Protein AF-A0A0C2FTE4-F1 (afdb_monomer_lite)

Sequence (119 aa):
MVEVQDREIYVKPDGRQPTEIEKTIGKLIAENLVENGATLQLGIGTIPDTTLAAMRNHKDLGIHSEAVGDGVLDLIDKGVITGLKKSVMPGKIATSYAYGTKRFHEFINDNPMFRKSMQ

Foldseek 3Di:
DDDDPPDDDDADPDDDADDPVLLVLLLCCQVPPDAALEEDEDEDDSNVLSVLVNNQVHAAYEYAYQEDEDSCPVCVVSRRYQQQSPPPPRRAHEYQYYHHHPVRVVCPVVDPNYDHPDD

InterPro domains:
  IPR037171 NagB/RpiA transferase-like [SSF100950] (17-113)
  IPR046433 Acetyl-CoA hydrolase/transferase [PTHR21432] (1-115)

pLDDT: mean 94.51, std 7.7, range [43.09, 98.88]

Organism: NCBI:txid51022

Radius of gyration: 14.99 Å; chains: 1; bounding box: 33×21×50 Å

Secondary structure (DSSP, 8-state):
-----SPPPP-PPPPPPPPHHHHHHHHHHHHHH--TTPEE---SSHHHHHHHHHTTT--SBEEEEEEE-GGGHHHHHTTSB--TT-SSSTT-EEEEEE---HHHHHHHTT-TTEEE---

Structure (mmCIF, N/CA/C/O backbone):
data_AF-A0A0C2FTE4-F1
#
_entry.id   AF-A0A0C2FTE4-F1
#
loop_
_atom_site.group_PDB
_atom_site.id
_atom_site.type_symbol
_atom_site.label_atom_id
_atom_site.label_alt_id
_atom_site.label_comp_id
_atom_site.label_asym_id
_atom_site.label_entity_id
_atom_site.label_seq_id
_atom_site.pdbx_PDB_ins_code
_atom_site.Cartn_x
_atom_site.Cartn_y
_atom_site.Cartn_z
_atom_site.occupancy
_atom_site.B_iso_or_equiv
_atom_site.auth_seq_id
_atom_site.auth_comp_id
_atom_site.auth_asym_id
_atom_site.auth_atom_id
_atom_site.pdbx_PDB_model_num
ATOM 1 N N . MET A 1 1 ? 11.357 3.869 -34.176 1.00 77.38 1 MET A N 1
ATOM 2 C CA . MET A 1 1 ? 10.872 2.994 -33.090 1.00 77.38 1 MET A CA 1
ATOM 3 C C . MET A 1 1 ? 12.003 2.041 -32.770 1.00 77.38 1 MET A C 1
ATOM 5 O O . MET A 1 1 ? 12.523 1.449 -33.704 1.00 77.38 1 MET A O 1
ATOM 9 N N . VAL A 1 2 ? 12.457 1.991 -31.521 1.00 90.00 2 VAL A N 1
ATOM 10 C CA . VAL A 1 2 ? 13.489 1.038 -31.091 1.00 90.00 2 VAL A CA 1
ATOM 11 C C . VAL A 1 2 ? 12.785 0.002 -30.237 1.00 90.00 2 VAL A C 1
ATOM 13 O O . VAL A 1 2 ? 12.090 0.371 -29.293 1.00 90.00 2 VAL A O 1
ATOM 16 N N . GLU A 1 3 ? 12.942 -1.265 -30.592 1.00 92.69 3 GLU A N 1
ATOM 17 C CA . GLU A 1 3 ? 12.446 -2.384 -29.806 1.00 92.69 3 GLU A CA 1
ATOM 18 C C . GLU A 1 3 ? 13.628 -3.010 -29.063 1.00 92.69 3 GLU A C 1
ATOM 20 O O . GLU A 1 3 ? 14.660 -3.306 -29.663 1.00 92.69 3 GLU A O 1
ATOM 25 N N . VAL A 1 4 ? 13.495 -3.151 -27.746 1.00 91.25 4 VAL A N 1
ATOM 26 C CA . VAL A 1 4 ? 14.466 -3.841 -26.894 1.00 91.25 4 VAL A CA 1
ATOM 27 C C . VAL A 1 4 ? 13.705 -4.942 -26.178 1.00 91.25 4 VAL A C 1
ATOM 29 O O . VAL A 1 4 ? 12.848 -4.655 -25.344 1.00 91.25 4 VAL A O 1
ATOM 32 N N . GLN A 1 5 ? 14.006 -6.184 -26.537 1.00 88.69 5 GLN A N 1
ATOM 33 C CA . GLN A 1 5 ? 13.418 -7.382 -25.944 1.00 88.69 5 GLN A CA 1
ATOM 34 C C . GLN A 1 5 ? 14.328 -7.909 -24.826 1.00 88.69 5 GLN A C 1
ATOM 36 O O . GLN A 1 5 ? 15.521 -7.603 -24.796 1.00 88.69 5 GLN A O 1
ATOM 41 N N . ASP A 1 6 ? 13.748 -8.652 -23.882 1.00 87.19 6 ASP A N 1
ATOM 42 C CA . ASP A 1 6 ? 14.451 -9.409 -22.831 1.00 87.19 6 ASP A CA 1
ATOM 43 C C . ASP A 1 6 ? 15.366 -8.604 -21.891 1.00 87.19 6 ASP A C 1
ATOM 45 O O . ASP A 1 6 ? 16.164 -9.165 -21.137 1.00 87.19 6 ASP A O 1
ATOM 49 N N . ARG A 1 7 ? 15.242 -7.273 -21.875 1.00 89.81 7 ARG A N 1
ATOM 50 C CA . ARG A 1 7 ? 15.911 -6.450 -20.868 1.00 89.81 7 ARG A CA 1
ATOM 51 C C . ARG A 1 7 ? 15.155 -6.562 -19.553 1.00 89.81 7 ARG A C 1
ATOM 53 O O . ARG A 1 7 ? 14.018 -6.105 -19.450 1.00 89.81 7 ARG A O 1
ATOM 60 N N . GLU A 1 8 ? 15.817 -7.110 -18.539 1.00 89.94 8 GLU A N 1
ATOM 61 C CA . GLU A 1 8 ? 15.237 -7.195 -17.203 1.00 89.94 8 GLU A CA 1
ATOM 62 C C . GLU A 1 8 ? 14.852 -5.809 -16.672 1.00 89.94 8 GLU A C 1
ATOM 64 O O . GLU A 1 8 ? 15.610 -4.834 -16.763 1.00 89.94 8 GLU A O 1
ATOM 69 N N . ILE A 1 9 ? 13.648 -5.736 -16.104 1.00 90.62 9 ILE A N 1
ATOM 70 C CA . ILE A 1 9 ? 13.191 -4.561 -15.368 1.00 90.62 9 ILE A CA 1
ATOM 71 C C . ILE A 1 9 ? 14.036 -4.458 -14.101 1.00 90.62 9 ILE A C 1
ATOM 73 O O . ILE A 1 9 ? 14.232 -5.443 -13.391 1.00 90.62 9 ILE A O 1
ATOM 77 N N . TYR A 1 10 ? 14.521 -3.256 -13.801 1.00 93.44 10 TYR A N 1
ATOM 78 C CA . TYR A 1 10 ? 15.191 -3.008 -12.533 1.00 93.44 10 TYR A CA 1
ATOM 79 C C . TYR A 1 10 ? 14.185 -3.132 -11.385 1.00 93.44 10 TYR A C 1
ATOM 81 O O . TYR A 1 10 ? 13.217 -2.372 -11.320 1.00 93.44 10 TYR A O 1
ATOM 89 N N . VAL A 1 11 ? 14.424 -4.088 -10.490 1.00 94.75 11 VAL A N 1
ATOM 90 C CA . VAL A 1 11 ? 13.551 -4.387 -9.350 1.00 94.75 11 VAL A CA 1
ATOM 91 C C . VAL A 1 11 ? 14.146 -3.876 -8.043 1.00 94.75 11 VAL A C 1
ATOM 93 O O . VAL A 1 11 ? 15.364 -3.745 -7.900 1.00 94.75 11 VAL A O 1
ATOM 96 N N . LYS A 1 12 ? 13.278 -3.627 -7.060 1.00 91.06 12 LYS A N 1
ATOM 97 C CA . LYS A 1 12 ? 13.681 -3.307 -5.688 1.00 91.06 12 LYS A CA 1
ATOM 98 C C . LYS A 1 12 ? 14.515 -4.475 -5.130 1.00 91.06 12 LYS A C 1
ATOM 100 O O . LYS A 1 12 ? 13.994 -5.591 -5.083 1.00 91.06 12 LYS A O 1
ATOM 105 N N . PRO A 1 13 ? 15.776 -4.245 -4.712 1.00 87.12 13 PRO A N 1
ATOM 106 C CA . PRO A 1 13 ? 16.567 -5.267 -4.036 1.00 87.12 13 PRO A CA 1
ATOM 107 C C . PRO A 1 13 ? 15.972 -5.571 -2.658 1.00 87.12 13 PRO A C 1
ATOM 109 O O . PRO A 1 13 ? 15.174 -4.786 -2.133 1.00 87.12 13 PRO A O 1
ATOM 112 N N . ASP A 1 14 ? 16.389 -6.684 -2.055 1.00 80.69 14 ASP A N 1
ATOM 113 C CA . ASP A 1 14 ? 15.951 -7.045 -0.709 1.00 80.69 14 ASP A CA 1
ATOM 114 C C . ASP A 1 14 ? 16.189 -5.886 0.268 1.00 80.69 14 ASP A C 1
ATOM 116 O O . ASP A 1 14 ? 17.285 -5.332 0.391 1.00 80.69 14 ASP A O 1
ATOM 120 N N . GLY A 1 15 ? 15.107 -5.474 0.926 1.00 76.12 15 GLY A N 1
ATOM 121 C CA . GLY A 1 15 ? 15.125 -4.358 1.857 1.00 76.12 15 GLY A CA 1
ATOM 122 C C . GLY A 1 15 ? 15.773 -4.739 3.184 1.00 76.12 15 GLY A C 1
ATOM 123 O O . GLY A 1 15 ? 15.742 -5.892 3.613 1.00 76.12 15 GLY A O 1
ATOM 124 N N . ARG A 1 16 ? 16.309 -3.741 3.893 1.00 88.25 16 ARG A N 1
ATOM 125 C CA . ARG A 1 16 ? 16.710 -3.934 5.291 1.00 88.25 16 ARG A CA 1
ATOM 126 C C . ARG A 1 16 ? 15.494 -4.242 6.163 1.00 88.25 16 ARG A C 1
ATOM 128 O O . ARG A 1 16 ? 14.383 -3.789 5.885 1.00 88.25 16 ARG A O 1
ATOM 135 N N . GLN A 1 17 ? 15.729 -4.920 7.280 1.00 92.62 17 GLN A N 1
ATOM 136 C CA . GLN A 1 17 ? 14.677 -5.131 8.266 1.00 92.62 17 GLN A CA 1
ATOM 137 C C . GLN A 1 17 ? 14.228 -3.801 8.908 1.00 92.62 17 GLN A C 1
ATOM 139 O O . GLN A 1 17 ? 15.053 -2.896 9.114 1.00 92.62 17 GLN A O 1
ATOM 144 N N . PRO A 1 18 ? 12.927 -3.664 9.224 1.00 95.56 18 PRO A N 1
ATOM 145 C CA . PRO A 1 18 ? 12.410 -2.508 9.939 1.00 95.56 18 PRO A CA 1
ATOM 146 C C . PRO A 1 18 ? 12.936 -2.465 11.373 1.00 95.56 18 PRO A C 1
ATOM 148 O O . PRO A 1 18 ? 12.955 -3.478 12.073 1.00 95.56 18 PRO A O 1
ATOM 151 N N . THR A 1 19 ? 13.313 -1.271 11.818 1.00 98.12 19 THR A N 1
ATOM 152 C CA . THR A 1 19 ? 13.651 -1.000 13.220 1.00 98.12 19 THR A CA 1
ATOM 153 C C . THR A 1 19 ? 12.398 -1.024 14.097 1.00 98.12 19 THR A C 1
ATOM 155 O O . THR A 1 19 ? 11.276 -0.864 13.613 1.00 98.12 19 THR A O 1
ATOM 158 N N . GLU A 1 20 ? 12.576 -1.152 15.413 1.00 98.25 20 GLU A N 1
ATOM 159 C CA . GLU A 1 20 ? 11.456 -1.085 16.364 1.00 98.25 20 GLU A CA 1
ATOM 160 C C . GLU A 1 20 ? 10.739 0.273 16.341 1.00 98.25 20 GLU A C 1
ATOM 162 O O . GLU A 1 20 ? 9.520 0.332 16.504 1.00 98.25 20 GLU A O 1
ATOM 167 N N . ILE A 1 21 ? 11.462 1.362 16.056 1.00 98.50 21 ILE A N 1
ATOM 168 C CA . ILE A 1 21 ? 10.876 2.701 15.902 1.00 98.50 21 ILE A CA 1
ATOM 169 C C . ILE A 1 21 ? 9.922 2.721 14.703 1.00 98.50 21 ILE A C 1
ATOM 171 O O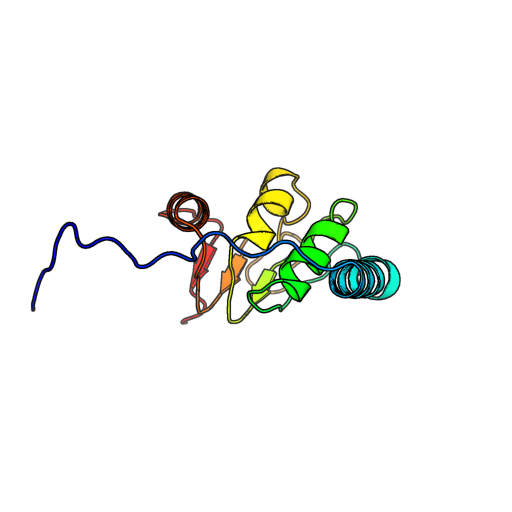 . ILE A 1 21 ? 8.782 3.156 14.828 1.00 98.50 21 ILE A O 1
ATOM 175 N N . GLU A 1 22 ? 10.343 2.196 13.554 1.00 98.38 22 GLU A N 1
ATOM 176 C CA . GLU A 1 22 ? 9.516 2.166 12.339 1.00 98.38 22 GLU A CA 1
ATOM 177 C C . GLU A 1 22 ? 8.302 1.244 12.482 1.00 98.38 22 GLU A C 1
ATOM 179 O O . GLU A 1 22 ? 7.217 1.568 11.993 1.00 98.38 22 GLU A O 1
ATOM 184 N N . LYS A 1 23 ? 8.450 0.116 13.187 1.00 98.56 23 LYS A N 1
ATOM 185 C CA . LYS A 1 23 ? 7.313 -0.746 13.548 1.00 98.56 23 LYS A CA 1
ATOM 186 C C . LYS A 1 23 ? 6.333 -0.015 14.462 1.00 98.56 23 LYS A C 1
ATOM 188 O O . LYS A 1 23 ? 5.127 -0.099 14.247 1.00 98.56 23 LYS A O 1
ATOM 193 N N . THR A 1 24 ? 6.844 0.727 15.444 1.00 98.69 24 THR A N 1
ATOM 194 C CA . THR A 1 24 ? 6.023 1.514 16.374 1.00 98.69 24 THR A CA 1
ATOM 195 C C . THR A 1 24 ? 5.258 2.611 15.639 1.00 98.69 24 THR A C 1
ATOM 197 O O . THR A 1 24 ? 4.052 2.730 15.830 1.00 98.69 24 THR A O 1
ATOM 200 N N . ILE A 1 25 ? 5.916 3.355 14.743 1.00 98.69 25 ILE A N 1
ATOM 201 C CA . ILE A 1 25 ? 5.263 4.358 13.888 1.00 98.69 25 ILE A CA 1
ATOM 202 C C . ILE A 1 25 ? 4.138 3.707 13.075 1.00 98.69 25 ILE A C 1
ATOM 204 O O . ILE A 1 25 ? 3.005 4.185 13.102 1.00 98.69 25 ILE A O 1
ATOM 208 N N . GLY A 1 26 ? 4.429 2.588 12.403 1.00 98.38 26 GLY A N 1
ATOM 209 C CA . GLY A 1 26 ? 3.444 1.885 11.583 1.00 98.38 26 GLY A CA 1
ATOM 210 C C . GLY A 1 26 ? 2.225 1.419 12.377 1.00 98.38 26 GLY A C 1
ATOM 211 O O . GLY A 1 26 ? 1.091 1.645 11.953 1.00 98.38 26 GLY A O 1
ATOM 212 N N . LYS A 1 27 ? 2.458 0.847 13.563 1.00 98.62 27 LYS A N 1
ATOM 213 C CA . LYS A 1 27 ? 1.408 0.402 14.484 1.00 98.62 27 LYS A CA 1
ATOM 214 C C . LYS A 1 27 ? 0.544 1.562 14.972 1.00 98.62 27 LYS A C 1
ATOM 216 O O . LYS A 1 27 ? -0.675 1.467 14.916 1.00 98.62 27 LYS A O 1
ATOM 221 N N . LEU A 1 28 ? 1.162 2.664 15.400 1.00 98.75 28 LEU A N 1
ATOM 222 C CA . LEU A 1 28 ? 0.430 3.833 15.886 1.00 98.75 28 LEU A CA 1
ATOM 223 C C . LEU A 1 28 ? -0.463 4.439 14.800 1.00 98.75 28 LEU A C 1
ATOM 225 O O . LEU A 1 28 ? -1.603 4.787 15.095 1.00 98.75 28 LEU A O 1
ATOM 229 N N . ILE A 1 29 ? 0.025 4.531 13.559 1.00 98.62 29 ILE A N 1
ATOM 230 C CA . ILE A 1 29 ? -0.777 5.015 12.429 1.00 98.62 29 ILE A CA 1
ATOM 231 C C . ILE A 1 29 ? -1.952 4.068 12.169 1.00 98.62 29 ILE A C 1
ATOM 233 O O . ILE A 1 29 ? -3.093 4.518 12.116 1.00 98.62 29 ILE A O 1
ATOM 237 N N . ALA A 1 30 ? -1.681 2.767 12.027 1.00 98.50 30 ALA A N 1
ATOM 238 C CA . ALA A 1 30 ? -2.709 1.786 11.699 1.00 98.50 30 ALA A CA 1
ATOM 239 C C . ALA A 1 30 ? -3.793 1.698 12.783 1.00 98.50 30 ALA A C 1
ATOM 241 O O . ALA A 1 30 ? -4.969 1.738 12.461 1.00 98.50 30 ALA A O 1
ATOM 242 N N . GLU A 1 31 ? -3.417 1.606 14.059 1.00 98.19 31 GLU A N 1
ATOM 243 C CA . GLU A 1 31 ? -4.374 1.350 15.144 1.00 98.19 31 GLU A CA 1
ATOM 244 C C . GLU A 1 31 ? -5.175 2.583 15.569 1.00 98.19 31 GLU A C 1
ATOM 246 O O . GLU A 1 31 ? -6.291 2.429 16.059 1.00 98.19 31 GLU A O 1
ATOM 251 N N . ASN A 1 32 ? -4.622 3.791 15.413 1.00 98.38 32 ASN A N 1
ATOM 252 C CA . ASN A 1 32 ? -5.250 4.999 15.957 1.00 98.38 32 ASN A CA 1
ATOM 253 C C . ASN A 1 32 ? -5.863 5.914 14.896 1.00 98.38 32 ASN A C 1
ATOM 255 O O . ASN A 1 32 ? -6.684 6.755 15.251 1.00 98.38 32 ASN A O 1
ATOM 259 N N . LEU A 1 33 ? -5.443 5.813 13.629 1.00 98.38 33 LEU A N 1
ATOM 260 C CA . LEU A 1 33 ? -5.803 6.796 12.598 1.00 98.38 33 LEU A CA 1
ATOM 261 C C . LEU A 1 33 ? -6.512 6.196 11.383 1.00 98.38 33 LEU A C 1
ATOM 263 O O . LEU A 1 33 ? -7.058 6.952 10.581 1.00 98.38 33 LEU A O 1
ATOM 267 N N . VAL A 1 34 ? -6.483 4.872 11.207 1.00 98.62 34 VAL A N 1
ATOM 268 C CA . VAL A 1 34 ? -7.058 4.224 10.025 1.00 98.62 34 VAL A CA 1
ATOM 269 C C . VAL A 1 34 ? -8.295 3.430 10.402 1.00 98.62 34 VAL A C 1
ATOM 271 O O . VAL A 1 34 ? -8.288 2.585 11.288 1.00 98.62 34 VAL A O 1
ATOM 274 N N . GLU A 1 35 ? -9.381 3.711 9.693 1.00 98.56 35 GLU A N 1
ATOM 275 C CA . GLU A 1 35 ? -10.654 3.023 9.859 1.00 98.56 35 GLU A CA 1
ATOM 276 C C . GLU A 1 35 ? -10.843 1.946 8.783 1.00 98.56 35 GLU A C 1
ATOM 278 O O . GLU A 1 35 ? -10.258 1.988 7.696 1.00 98.56 35 GLU A O 1
ATOM 283 N N . ASN A 1 36 ? -11.719 0.978 9.060 1.00 98.75 36 ASN A N 1
ATOM 284 C CA . ASN A 1 36 ? -12.186 0.048 8.032 1.00 98.75 36 ASN A CA 1
ATOM 285 C C . ASN A 1 36 ? -12.867 0.818 6.891 1.00 98.75 36 ASN A C 1
ATOM 287 O O . ASN A 1 36 ? -13.631 1.748 7.130 1.00 98.75 36 ASN A O 1
ATOM 291 N N . GLY A 1 37 ? -12.622 0.410 5.647 1.00 98.62 37 GLY A N 1
ATOM 292 C CA . GLY A 1 37 ? -13.143 1.105 4.467 1.00 98.62 37 GLY A CA 1
ATOM 293 C C . GLY A 1 37 ? -12.327 2.322 4.017 1.00 98.62 37 GLY A C 1
ATOM 294 O O . GLY A 1 37 ? -12.658 2.910 2.985 1.00 98.62 37 GLY A O 1
ATOM 295 N N . ALA A 1 38 ? -11.266 2.706 4.738 1.00 98.75 38 ALA A N 1
ATOM 296 C CA . ALA A 1 38 ? -10.432 3.843 4.360 1.00 98.75 38 ALA A CA 1
ATOM 297 C C . ALA A 1 38 ? -9.769 3.648 2.984 1.00 98.75 38 ALA A C 1
ATOM 299 O O . ALA A 1 38 ? -9.346 2.549 2.616 1.00 98.75 38 ALA A O 1
ATOM 300 N N . THR A 1 39 ? -9.641 4.741 2.223 1.00 98.69 39 THR A N 1
ATOM 301 C CA . THR A 1 39 ? -8.853 4.775 0.982 1.00 98.69 39 THR A CA 1
ATOM 302 C C . THR A 1 39 ? -7.485 5.369 1.276 1.00 98.69 39 THR A C 1
ATOM 304 O O . THR A 1 39 ? -7.385 6.527 1.671 1.00 98.69 39 THR A O 1
ATOM 307 N N . LEU A 1 40 ? -6.438 4.575 1.085 1.00 98.50 40 LEU A N 1
ATOM 308 C CA . LEU A 1 40 ? -5.086 4.920 1.486 1.00 98.50 40 LEU A CA 1
ATOM 309 C C . LEU A 1 40 ? -4.276 5.524 0.334 1.00 98.50 40 LEU A C 1
ATOM 311 O O . LEU A 1 40 ? -4.312 5.030 -0.799 1.00 98.50 40 LEU A O 1
ATOM 315 N N . GLN A 1 41 ? -3.485 6.534 0.690 1.00 97.69 41 GLN A N 1
ATOM 316 C CA . GLN A 1 41 ? -2.359 7.056 -0.076 1.00 97.69 41 GLN A CA 1
ATOM 317 C C . GLN A 1 41 ? -1.097 6.887 0.777 1.00 97.69 41 GLN A C 1
ATOM 319 O O . GLN A 1 41 ? -1.093 7.219 1.960 1.00 97.69 41 GLN A O 1
ATOM 324 N N . LEU A 1 42 ? -0.049 6.310 0.192 1.00 95.06 42 LEU A N 1
ATOM 325 C CA . LEU A 1 42 ? 1.201 5.976 0.879 1.00 95.06 42 LEU A CA 1
ATOM 326 C C . LEU A 1 42 ? 2.330 5.752 -0.127 1.00 95.06 42 LEU A C 1
ATOM 328 O O . LEU A 1 42 ? 2.086 5.401 -1.278 1.00 95.06 42 LEU A O 1
ATOM 332 N N . GLY A 1 43 ? 3.565 5.991 0.315 1.00 92.19 43 GLY A N 1
ATOM 333 C CA . GLY A 1 43 ? 4.765 5.798 -0.499 1.00 92.19 43 GLY A CA 1
ATOM 334 C C . GLY A 1 43 ? 5.326 4.376 -0.427 1.00 92.19 43 GLY A C 1
ATOM 335 O O . GLY A 1 43 ? 4.718 3.472 0.142 1.00 92.19 43 GLY A O 1
ATOM 336 N N . ILE A 1 44 ? 6.534 4.200 -0.967 1.00 93.00 44 ILE A N 1
ATOM 337 C CA . ILE A 1 44 ? 7.302 2.949 -0.909 1.00 93.00 44 ILE A CA 1
ATOM 338 C C . ILE A 1 44 ? 8.444 3.119 0.096 1.00 93.00 44 ILE A C 1
ATOM 340 O O . ILE A 1 44 ? 9.176 4.106 0.041 1.00 93.00 44 ILE A O 1
ATOM 344 N N . GLY A 1 45 ? 8.627 2.152 0.996 1.00 92.12 45 GLY A N 1
ATOM 345 C CA . GLY A 1 45 ? 9.712 2.167 1.975 1.00 92.12 45 GLY A CA 1
ATOM 346 C C . GLY A 1 45 ? 9.326 1.527 3.302 1.00 92.12 45 GLY A C 1
ATOM 347 O O . GLY A 1 45 ? 8.201 1.083 3.497 1.00 92.12 45 GLY A O 1
ATOM 348 N N . THR A 1 46 ? 10.263 1.517 4.246 1.00 94.75 46 THR A N 1
ATOM 349 C CA . THR A 1 46 ? 10.109 0.761 5.493 1.00 94.75 46 THR A CA 1
ATOM 350 C C . THR A 1 46 ? 8.916 1.204 6.341 1.00 94.75 46 THR A C 1
ATOM 352 O O . THR A 1 46 ? 8.188 0.349 6.826 1.00 94.75 46 THR A O 1
ATOM 355 N N . ILE A 1 47 ? 8.683 2.512 6.507 1.00 95.88 47 ILE A N 1
ATOM 356 C CA . ILE A 1 47 ? 7.537 3.019 7.283 1.00 95.88 47 ILE A CA 1
ATOM 357 C C . ILE A 1 47 ? 6.188 2.665 6.631 1.00 95.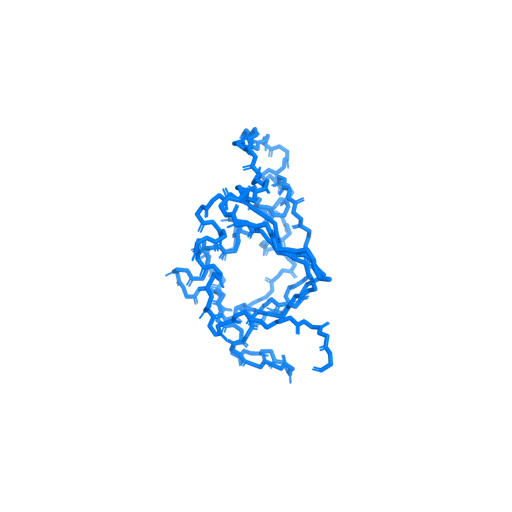88 47 ILE A C 1
ATOM 359 O O . ILE A 1 47 ? 5.359 2.082 7.320 1.00 95.88 47 ILE A O 1
ATOM 363 N N . PRO A 1 48 ? 5.921 2.955 5.340 1.00 96.38 48 PRO A N 1
ATOM 364 C CA . PRO A 1 48 ? 4.648 2.548 4.743 1.00 96.38 48 PRO A CA 1
ATOM 365 C C . PRO A 1 48 ? 4.474 1.021 4.726 1.00 96.38 48 PRO A C 1
ATOM 367 O O . PRO A 1 48 ? 3.370 0.543 4.983 1.00 96.38 48 PRO A O 1
ATOM 370 N N . ASP A 1 49 ? 5.552 0.253 4.527 1.00 95.56 49 ASP A N 1
ATOM 371 C CA . ASP A 1 49 ? 5.513 -1.212 4.595 1.00 95.56 49 ASP A CA 1
ATOM 372 C C . ASP A 1 49 ? 5.146 -1.702 6.018 1.00 95.56 49 ASP A C 1
ATOM 374 O O . ASP A 1 49 ? 4.314 -2.602 6.161 1.00 95.56 49 ASP A O 1
ATOM 378 N N . THR A 1 50 ? 5.686 -1.100 7.092 1.00 97.19 50 THR A N 1
ATOM 379 C CA . THR A 1 50 ? 5.302 -1.453 8.476 1.00 97.19 50 THR A CA 1
ATOM 380 C C . THR A 1 50 ? 3.899 -0.979 8.838 1.00 97.19 50 THR A C 1
ATOM 382 O O . THR A 1 50 ? 3.191 -1.690 9.553 1.00 97.19 50 THR A O 1
ATOM 385 N N . THR A 1 51 ? 3.465 0.175 8.328 1.00 98.25 51 THR A N 1
ATOM 386 C CA . THR A 1 51 ? 2.086 0.658 8.465 1.00 98.25 51 THR A CA 1
ATOM 387 C C . THR A 1 51 ? 1.102 -0.341 7.856 1.00 98.25 51 THR A C 1
ATOM 389 O O . THR A 1 51 ? 0.177 -0.773 8.540 1.00 98.25 51 THR A O 1
ATOM 392 N N . LEU A 1 52 ? 1.329 -0.792 6.617 1.00 98.06 52 LEU A N 1
ATOM 393 C CA . LEU A 1 52 ? 0.496 -1.817 5.979 1.00 98.06 52 LEU A CA 1
ATOM 394 C C . LEU A 1 52 ? 0.570 -3.156 6.728 1.00 98.06 52 LEU A C 1
ATOM 396 O O . LEU A 1 52 ? -0.452 -3.797 6.968 1.00 98.06 52 LEU A O 1
ATOM 400 N N . ALA A 1 53 ? 1.753 -3.572 7.184 1.00 97.44 53 ALA A N 1
ATOM 401 C CA 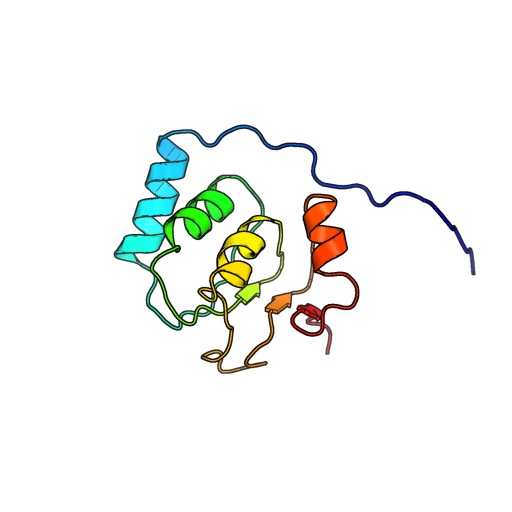. ALA A 1 53 ? 1.894 -4.800 7.965 1.00 97.44 53 ALA A CA 1
ATOM 402 C C . ALA A 1 53 ? 1.081 -4.778 9.276 1.00 97.44 53 ALA A C 1
ATOM 404 O O . ALA A 1 53 ? 0.601 -5.829 9.710 1.00 97.44 53 ALA A O 1
ATOM 405 N N . ALA A 1 54 ? 0.893 -3.603 9.884 1.00 98.44 54 ALA A N 1
ATOM 406 C CA . ALA A 1 54 ? 0.049 -3.413 11.063 1.00 98.44 54 ALA A CA 1
ATOM 407 C C . ALA A 1 54 ? -1.459 -3.380 10.739 1.00 98.44 54 ALA A C 1
ATOM 409 O O . ALA A 1 54 ? -2.287 -3.563 11.629 1.00 98.44 54 ALA A O 1
ATOM 410 N N . MET A 1 55 ? -1.848 -3.239 9.467 1.00 98.62 55 MET A N 1
ATOM 411 C CA . MET A 1 55 ? -3.253 -3.173 9.047 1.00 98.62 55 MET A CA 1
ATOM 412 C C . MET A 1 55 ? -3.923 -4.536 8.832 1.00 98.62 55 MET A C 1
ATOM 414 O O . MET A 1 55 ? -5.069 -4.589 8.402 1.00 98.62 55 MET A O 1
ATOM 418 N N . ARG A 1 56 ? -3.274 -5.657 9.174 1.00 97.62 56 ARG A N 1
ATOM 419 C CA . ARG A 1 56 ? -3.769 -7.027 8.895 1.00 97.62 56 ARG A CA 1
ATOM 420 C C . ARG A 1 56 ? -5.167 -7.361 9.440 1.00 97.62 56 ARG A C 1
ATOM 422 O O . ARG A 1 56 ? -5.768 -8.308 8.946 1.00 97.62 56 ARG A O 1
ATOM 429 N N . ASN A 1 57 ? -5.661 -6.620 10.432 1.00 97.38 57 ASN A N 1
ATOM 430 C CA . ASN A 1 57 ? -6.994 -6.808 11.021 1.00 97.38 57 ASN A CA 1
ATOM 431 C C . ASN A 1 57 ? -8.047 -5.807 10.511 1.00 97.38 57 ASN A C 1
ATOM 433 O O . ASN A 1 57 ? -9.207 -5.885 10.919 1.00 97.38 57 ASN A O 1
ATOM 437 N N . HIS A 1 58 ? -7.654 -4.871 9.645 1.00 98.62 58 HIS A N 1
ATOM 438 C CA . HIS A 1 58 ? -8.584 -3.949 9.003 1.00 98.62 58 HIS A CA 1
ATOM 439 C C . HIS A 1 58 ? -9.394 -4.671 7.926 1.00 98.62 58 HIS A C 1
ATOM 441 O O . HIS A 1 58 ? -9.078 -5.790 7.518 1.00 98.62 58 HIS A O 1
ATOM 447 N N . LYS A 1 59 ? -10.460 -4.028 7.463 1.00 98.62 59 LYS A N 1
ATOM 448 C CA . LYS A 1 59 ? -11.396 -4.569 6.481 1.00 98.62 59 LYS A CA 1
ATOM 449 C C . LYS A 1 59 ? -11.707 -3.533 5.418 1.00 98.62 59 LYS A C 1
ATOM 451 O O . LYS A 1 59 ? -11.825 -2.345 5.715 1.00 98.62 59 LYS A O 1
ATOM 456 N N . ASP A 1 60 ? -11.891 -4.018 4.198 1.00 98.62 60 ASP A N 1
ATOM 457 C CA . ASP A 1 60 ? -12.362 -3.248 3.049 1.00 98.62 60 ASP A CA 1
ATOM 458 C C . ASP A 1 60 ? -11.530 -2.006 2.697 1.00 98.62 60 ASP A C 1
ATOM 460 O O . ASP A 1 60 ? -12.050 -1.029 2.155 1.00 98.62 60 ASP A O 1
ATOM 464 N N . LEU A 1 61 ? -10.227 -2.039 2.976 1.00 98.88 61 LEU A N 1
ATOM 465 C CA . LEU A 1 61 ? -9.328 -0.944 2.634 1.00 98.88 61 LEU A CA 1
ATOM 466 C C . LEU A 1 61 ? -9.241 -0.769 1.113 1.00 98.88 61 LEU A C 1
ATOM 468 O O . LEU A 1 61 ? -9.293 -1.731 0.342 1.00 98.88 61 LEU A O 1
ATOM 472 N N . GLY A 1 62 ? -9.087 0.475 0.672 1.00 98.69 62 GLY A N 1
ATOM 473 C CA . GLY A 1 62 ? -8.829 0.835 -0.718 1.00 98.69 62 GLY A CA 1
ATOM 474 C C . GLY A 1 62 ? -7.458 1.468 -0.904 1.00 98.69 62 GLY A C 1
ATOM 475 O O . GLY A 1 62 ? -6.914 2.046 0.026 1.00 98.69 62 GLY A O 1
ATOM 476 N N . ILE A 1 63 ? -6.921 1.409 -2.126 1.00 98.44 63 ILE A N 1
ATOM 477 C CA . ILE A 1 63 ? -5.681 2.104 -2.502 1.00 98.44 63 ILE A CA 1
ATOM 478 C C . ILE A 1 63 ? -5.967 3.099 -3.629 1.00 98.44 63 ILE A C 1
ATOM 480 O O . ILE A 1 63 ? -6.504 2.735 -4.685 1.00 98.44 63 ILE A O 1
ATOM 484 N N . HIS A 1 64 ? -5.602 4.356 -3.400 1.00 98.12 64 HIS A N 1
ATOM 485 C CA . HIS A 1 64 ? -5.495 5.395 -4.419 1.00 98.12 64 HIS A CA 1
ATOM 486 C C . HIS A 1 64 ? -4.233 6.200 -4.110 1.00 98.12 64 HIS A C 1
ATOM 488 O O . HIS A 1 64 ? -4.256 7.092 -3.267 1.00 98.12 64 HIS A O 1
ATOM 494 N N . SER A 1 65 ? -3.125 5.858 -4.764 1.00 96.94 65 SER A N 1
ATOM 495 C CA . SER A 1 65 ? -1.811 6.400 -4.411 1.00 96.94 65 SER A CA 1
ATOM 496 C C . SER A 1 65 ? -0.981 6.741 -5.635 1.00 96.94 65 SER A C 1
ATOM 498 O O . SER A 1 65 ? -1.052 6.044 -6.639 1.00 96.94 65 SER A O 1
ATOM 500 N N . GLU A 1 66 ? -0.144 7.771 -5.539 1.00 96.69 66 GLU A N 1
ATOM 501 C CA . GLU A 1 66 ? 0.837 8.089 -6.582 1.00 96.69 66 GLU A CA 1
ATOM 502 C C . GLU A 1 66 ? 1.746 6.887 -6.868 1.00 96.69 66 GLU A C 1
ATOM 504 O O . GLU A 1 66 ? 1.842 6.486 -8.027 1.00 96.69 66 GLU A O 1
ATOM 509 N N . ALA A 1 67 ? 2.269 6.248 -5.815 1.00 94.88 67 ALA A N 1
ATOM 510 C CA . ALA A 1 67 ? 3.147 5.086 -5.883 1.00 94.88 67 ALA A CA 1
ATOM 511 C C . ALA A 1 67 ? 2.575 3.869 -5.132 1.00 94.88 67 ALA A C 1
ATOM 513 O O . ALA A 1 67 ? 1.978 4.016 -4.062 1.00 94.88 67 ALA A O 1
ATOM 514 N N . VAL A 1 68 ? 2.801 2.663 -5.661 1.00 96.12 68 VAL A N 1
ATOM 515 C CA . VAL A 1 68 ? 2.501 1.381 -4.995 1.00 96.12 68 VAL A CA 1
ATOM 516 C C . VAL A 1 68 ? 3.684 0.415 -5.136 1.00 96.12 68 VAL A C 1
ATOM 518 O O . VAL A 1 68 ? 4.331 0.360 -6.181 1.00 96.12 68 VAL A O 1
ATOM 521 N N . GLY A 1 69 ? 3.952 -0.359 -4.083 1.00 94.88 69 GLY A N 1
ATOM 522 C CA . GLY A 1 69 ? 4.982 -1.402 -4.057 1.00 94.88 69 GLY A CA 1
ATOM 523 C C . GLY A 1 69 ? 4.551 -2.624 -3.245 1.00 94.88 69 GLY A C 1
ATOM 524 O O . GLY A 1 69 ? 3.371 -2.795 -2.949 1.00 94.88 69 GLY A O 1
ATOM 525 N N . ASP A 1 70 ? 5.509 -3.463 -2.857 1.00 95.31 70 ASP A N 1
ATOM 526 C CA . ASP A 1 70 ? 5.282 -4.800 -2.282 1.00 95.31 70 ASP A CA 1
ATOM 527 C C . ASP A 1 70 ? 4.357 -4.849 -1.059 1.00 95.31 70 ASP A C 1
ATOM 529 O O . ASP A 1 70 ? 3.645 -5.838 -0.873 1.00 95.31 70 ASP A O 1
ATOM 533 N N . GLY A 1 71 ? 4.345 -3.801 -0.227 1.00 94.56 71 GLY A N 1
ATOM 534 C CA . GLY A 1 71 ? 3.621 -3.792 1.046 1.00 94.56 71 GLY A CA 1
ATOM 535 C C . GLY A 1 71 ? 2.118 -4.073 0.931 1.00 94.56 71 GLY A C 1
ATOM 536 O O . GLY A 1 71 ? 1.503 -4.509 1.904 1.00 94.56 71 GLY A O 1
ATOM 537 N N . VAL A 1 72 ? 1.511 -3.865 -0.246 1.00 97.31 72 VAL A N 1
ATOM 538 C CA . VAL A 1 72 ? 0.076 -4.125 -0.454 1.00 97.31 72 VAL A CA 1
ATOM 539 C C . VAL A 1 72 ? -0.248 -5.601 -0.683 1.00 97.31 72 VAL A C 1
ATOM 541 O O . VAL A 1 72 ? -1.371 -6.008 -0.394 1.00 97.31 72 VAL A O 1
ATOM 544 N N . LEU A 1 73 ? 0.700 -6.404 -1.181 1.00 96.62 73 LEU A N 1
ATOM 545 C CA . LEU A 1 73 ? 0.440 -7.772 -1.653 1.00 96.62 73 LEU A CA 1
ATOM 546 C C . LEU A 1 73 ? -0.174 -8.644 -0.557 1.00 96.62 73 LEU A C 1
ATOM 548 O O . LEU A 1 73 ? -1.239 -9.224 -0.734 1.00 96.62 73 LEU A O 1
ATOM 552 N N . ASP A 1 74 ? 0.452 -8.638 0.618 1.00 96.69 74 ASP A N 1
ATOM 553 C CA . ASP A 1 74 ? 0.013 -9.402 1.784 1.00 96.69 74 ASP A CA 1
ATOM 554 C C . ASP A 1 74 ? -1.413 -9.062 2.238 1.00 96.69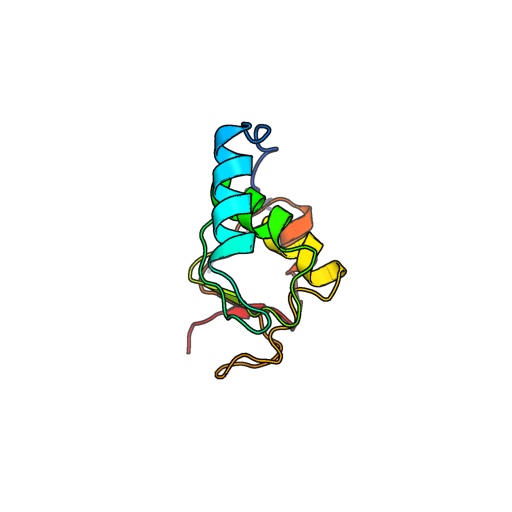 74 ASP A C 1
ATOM 556 O O . ASP A 1 74 ? -2.109 -9.908 2.801 1.00 96.69 74 ASP A O 1
ATOM 560 N N . LEU A 1 75 ? -1.835 -7.807 2.075 1.00 98.38 75 LEU A N 1
ATOM 561 C CA . LEU A 1 75 ? -3.169 -7.364 2.472 1.00 98.38 75 LEU A CA 1
ATOM 562 C C . LEU A 1 75 ? -4.206 -7.620 1.377 1.00 98.38 75 LEU A C 1
ATOM 564 O O . LEU A 1 75 ? -5.372 -7.836 1.703 1.00 98.38 75 LEU A O 1
ATOM 568 N N . ILE A 1 76 ? -3.798 -7.624 0.107 1.00 98.25 76 ILE A N 1
ATOM 569 C CA . ILE A 1 76 ? -4.646 -8.066 -1.004 1.00 98.25 76 ILE A CA 1
ATOM 570 C C . ILE A 1 76 ? -4.938 -9.562 -0.853 1.00 98.25 76 ILE A C 1
ATOM 572 O O . ILE A 1 76 ? -6.104 -9.946 -0.823 1.00 98.25 76 ILE A O 1
ATOM 576 N N . ASP A 1 77 ? -3.904 -10.385 -0.645 1.00 97.19 77 ASP A N 1
ATOM 577 C CA . ASP A 1 77 ? -4.028 -11.841 -0.479 1.00 97.19 77 ASP A CA 1
ATOM 578 C C . ASP A 1 77 ? -4.943 -12.214 0.703 1.00 97.19 77 ASP A C 1
ATOM 580 O O . ASP A 1 77 ? -5.662 -13.211 0.666 1.00 97.19 77 ASP A O 1
ATOM 584 N N . LYS A 1 78 ? -4.957 -11.388 1.758 1.00 98.06 78 LYS A N 1
ATOM 585 C CA . LYS A 1 78 ? -5.822 -11.566 2.938 1.00 98.06 78 LYS A CA 1
ATOM 586 C C . LYS A 1 78 ? -7.241 -11.013 2.776 1.00 98.06 78 LYS A C 1
ATOM 588 O O . LYS A 1 78 ? -8.034 -11.137 3.707 1.00 98.06 78 LYS A O 1
ATOM 593 N N . GLY A 1 79 ? -7.560 -10.364 1.657 1.00 98.19 79 GLY A N 1
ATOM 594 C CA . GLY A 1 79 ? -8.842 -9.681 1.461 1.00 98.19 79 GLY A CA 1
ATOM 595 C C . GLY A 1 79 ? -9.035 -8.450 2.355 1.00 98.19 79 GLY A C 1
ATOM 596 O O . GLY A 1 79 ? -10.160 -7.995 2.543 1.00 98.19 79 GLY A O 1
ATOM 597 N N . VAL A 1 80 ? -7.954 -7.905 2.921 1.00 98.75 80 VAL A N 1
ATOM 598 C CA . VAL A 1 80 ? -7.976 -6.660 3.704 1.00 98.75 80 VAL A CA 1
ATOM 599 C C . VAL A 1 80 ? -8.073 -5.460 2.766 1.00 98.75 80 VAL A C 1
ATOM 601 O O . VAL A 1 80 ? -8.878 -4.559 2.999 1.00 98.75 80 VAL A O 1
ATOM 604 N N . ILE A 1 81 ? -7.281 -5.462 1.687 1.00 98.75 81 ILE A N 1
ATOM 605 C CA . ILE A 1 81 ? -7.406 -4.496 0.594 1.00 98.75 81 ILE A CA 1
ATOM 606 C C . ILE A 1 81 ? -8.357 -5.080 -0.447 1.00 98.75 81 ILE A C 1
ATOM 608 O O . ILE A 1 81 ? -7.993 -5.978 -1.201 1.00 98.75 81 ILE A O 1
ATOM 612 N N . THR A 1 82 ? -9.570 -4.537 -0.508 1.00 98.50 82 THR A N 1
ATOM 613 C CA . THR A 1 82 ? -10.584 -4.912 -1.507 1.00 98.50 82 THR A CA 1
ATOM 614 C C . THR A 1 82 ? -10.885 -3.764 -2.465 1.00 98.50 82 THR A C 1
ATOM 616 O O . THR A 1 82 ? -11.281 -3.980 -3.606 1.00 98.50 82 THR A O 1
ATOM 619 N N . GLY A 1 83 ? -10.716 -2.517 -2.014 1.00 98.12 83 GLY A N 1
ATOM 620 C CA . GLY A 1 83 ? -11.092 -1.317 -2.755 1.00 98.12 83 GLY A CA 1
ATOM 621 C C . GLY A 1 83 ? -12.596 -1.151 -2.975 1.00 98.12 83 GLY A C 1
ATOM 622 O O . GLY A 1 83 ? -12.991 -0.223 -3.678 1.00 98.12 83 GLY A O 1
ATOM 623 N N . LEU A 1 84 ? -13.447 -2.010 -2.406 1.00 98.19 84 LEU A N 1
ATOM 624 C CA . LEU A 1 84 ? -14.891 -2.017 -2.675 1.00 98.19 84 LEU A CA 1
ATOM 625 C C . LEU A 1 84 ? -15.625 -0.811 -2.075 1.00 98.19 84 LEU A C 1
ATOM 627 O O . LEU A 1 84 ? -16.697 -0.451 -2.551 1.00 98.19 84 LEU A O 1
ATOM 631 N N . LYS A 1 85 ? -15.046 -0.171 -1.053 1.00 98.31 85 LYS A N 1
ATOM 632 C CA . LYS A 1 85 ? -15.603 1.020 -0.390 1.00 98.31 85 LYS A CA 1
ATOM 633 C C . LYS A 1 85 ? -15.124 2.343 -0.991 1.00 98.31 85 LYS A C 1
ATOM 635 O O . LYS A 1 85 ? -15.556 3.401 -0.546 1.00 98.31 85 LYS A O 1
ATOM 640 N N . LYS A 1 86 ? -14.247 2.308 -2.000 1.00 98.38 86 LYS A N 1
ATOM 641 C CA . LYS A 1 86 ? -13.756 3.523 -2.659 1.00 98.38 86 LYS A CA 1
ATOM 642 C C . LYS A 1 86 ? -14.884 4.220 -3.420 1.00 98.38 86 LYS A C 1
ATOM 644 O O . LYS A 1 86 ? -15.587 3.584 -4.199 1.00 98.38 86 LYS A O 1
ATOM 649 N N . SER A 1 87 ? -14.965 5.544 -3.298 1.00 97.81 87 SER A N 1
ATOM 650 C CA . SER A 1 87 ? -15.929 6.364 -4.051 1.00 97.81 87 SER A CA 1
ATOM 651 C C . SER A 1 87 ? -15.618 6.444 -5.550 1.00 97.81 87 SER A C 1
ATOM 653 O O . SER A 1 87 ? -16.513 6.640 -6.363 1.00 97.81 87 SER A O 1
ATOM 655 N N . VAL A 1 88 ? -14.344 6.296 -5.927 1.00 95.88 88 VAL A N 1
ATOM 656 C CA . VAL A 1 88 ? -13.863 6.363 -7.315 1.00 95.88 88 VAL A CA 1
ATOM 657 C C . VAL A 1 88 ? -13.079 5.095 -7.632 1.00 95.88 88 VAL A C 1
ATOM 659 O O . VAL A 1 88 ? -12.194 4.713 -6.867 1.00 95.88 88 VAL A O 1
ATOM 662 N N . MET A 1 89 ? -13.371 4.471 -8.778 1.00 96.06 89 MET A N 1
ATOM 663 C CA . MET A 1 89 ? -12.777 3.194 -9.204 1.00 96.06 89 MET A CA 1
ATOM 664 C C . MET A 1 89 ? -12.876 2.100 -8.113 1.00 96.06 89 MET A C 1
ATOM 666 O O . MET A 1 89 ? -11.842 1.613 -7.634 1.00 96.06 89 MET A O 1
ATOM 670 N N . PRO A 1 90 ? -14.100 1.728 -7.685 1.00 97.75 90 PRO A N 1
ATOM 671 C CA . PRO A 1 90 ? -14.298 0.671 -6.697 1.00 97.75 90 PRO A CA 1
ATOM 672 C C . PRO A 1 90 ? -13.745 -0.667 -7.199 1.00 97.75 90 PRO A C 1
ATOM 674 O O . PRO A 1 90 ? -13.796 -0.980 -8.389 1.00 97.75 90 PRO A O 1
ATOM 677 N N . GLY A 1 91 ? -13.175 -1.447 -6.283 1.00 97.56 91 GLY A N 1
ATOM 678 C CA . GLY A 1 91 ? -12.537 -2.732 -6.584 1.00 97.56 91 GLY A CA 1
ATOM 679 C C . GLY A 1 91 ? -11.190 -2.626 -7.309 1.00 97.56 91 GLY A C 1
ATOM 680 O O . GLY A 1 91 ? -10.635 -3.647 -7.711 1.00 97.56 91 GLY A O 1
ATOM 681 N N . LYS A 1 92 ? -10.664 -1.409 -7.511 1.00 97.75 92 LYS A N 1
ATOM 682 C CA . LYS A 1 92 ? -9.379 -1.173 -8.183 1.00 97.75 92 LYS A CA 1
ATOM 683 C C . LYS A 1 92 ? -8.353 -0.550 -7.250 1.00 97.75 92 LYS A C 1
ATOM 685 O O . LYS A 1 92 ? -8.680 0.320 -6.440 1.00 97.75 92 LYS A O 1
ATOM 690 N N . ILE A 1 93 ? -7.095 -0.910 -7.452 1.00 97.75 93 ILE A N 1
ATOM 691 C CA . ILE A 1 93 ? -5.921 -0.184 -6.980 1.00 97.75 93 ILE A CA 1
ATOM 692 C C . ILE A 1 93 ? -5.586 0.858 -8.046 1.00 97.75 93 ILE A C 1
ATOM 694 O O . ILE A 1 93 ? -5.207 0.515 -9.164 1.00 97.75 93 ILE A O 1
ATOM 698 N N . ALA A 1 94 ? -5.786 2.133 -7.712 1.00 97.31 94 ALA A N 1
ATOM 699 C CA . ALA A 1 94 ? -5.496 3.241 -8.617 1.00 97.31 94 ALA A CA 1
ATOM 700 C C . ALA A 1 94 ? -4.101 3.789 -8.310 1.00 97.31 94 ALA A C 1
ATOM 702 O O . ALA A 1 94 ? -3.842 4.158 -7.160 1.00 97.31 94 ALA A O 1
ATOM 703 N N . THR A 1 95 ? -3.219 3.821 -9.312 1.00 96.44 95 THR A N 1
ATOM 704 C CA . THR A 1 95 ? -1.865 4.351 -9.131 1.00 96.44 95 THR A CA 1
ATOM 705 C C . THR A 1 95 ? -1.239 4.933 -10.392 1.00 96.44 95 THR A C 1
ATOM 707 O O . THR A 1 95 ? -1.605 4.551 -11.502 1.00 96.44 95 THR A O 1
ATOM 710 N N . SER A 1 96 ? -0.292 5.856 -10.228 1.00 94.88 96 SER A N 1
ATOM 711 C CA . SER A 1 96 ? 0.472 6.453 -11.331 1.00 94.88 96 SER A CA 1
ATOM 712 C C . SER A 1 96 ? 1.817 5.756 -11.548 1.00 94.88 96 SER A C 1
ATOM 714 O O . SER A 1 96 ? 2.320 5.745 -12.673 1.00 94.88 96 SER A O 1
ATOM 716 N N . TYR A 1 97 ? 2.380 5.165 -10.493 1.00 93.69 97 TYR A N 1
ATOM 717 C CA . TYR A 1 97 ? 3.712 4.575 -10.461 1.00 93.69 97 TYR A CA 1
ATOM 718 C C . TYR A 1 97 ? 3.724 3.280 -9.636 1.00 93.69 97 TYR A C 1
ATOM 720 O O . TYR A 1 97 ? 3.140 3.198 -8.559 1.00 93.69 97 TYR A O 1
ATOM 728 N N . ALA A 1 98 ? 4.405 2.250 -10.138 1.00 94.38 98 ALA A N 1
ATOM 729 C CA . ALA A 1 98 ? 4.507 0.957 -9.472 1.00 94.38 98 ALA A CA 1
ATOM 730 C C . ALA A 1 98 ? 5.961 0.479 -9.483 1.00 94.38 98 ALA A C 1
ATOM 732 O O . ALA A 1 98 ? 6.583 0.411 -10.543 1.00 94.38 98 ALA A O 1
ATOM 733 N N . TYR A 1 99 ? 6.497 0.153 -8.308 1.00 94.94 99 TYR A N 1
ATOM 734 C CA . TYR A 1 99 ? 7.878 -0.299 -8.160 1.00 94.94 99 TYR A CA 1
ATOM 735 C C . TYR A 1 99 ? 8.027 -1.207 -6.942 1.00 94.94 99 TYR A C 1
ATOM 737 O O . TYR A 1 99 ? 7.612 -0.859 -5.836 1.00 94.94 99 TYR A O 1
ATOM 745 N N . GLY A 1 100 ? 8.642 -2.367 -7.143 1.00 94.62 100 GLY A N 1
ATOM 746 C CA . GLY A 1 100 ? 8.800 -3.358 -6.090 1.00 94.62 100 GLY A CA 1
ATOM 747 C C . GL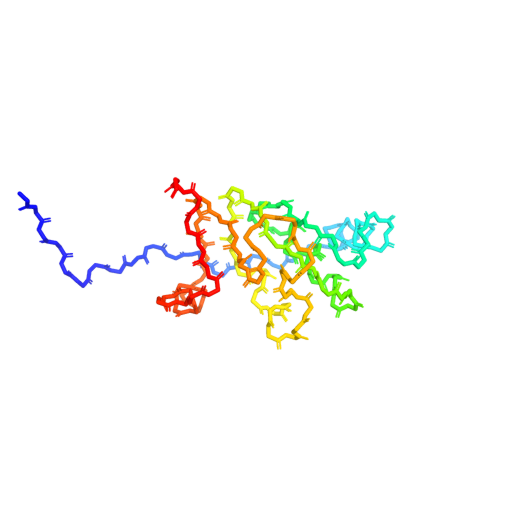Y A 1 100 ? 9.720 -4.495 -6.498 1.00 94.62 100 GLY A C 1
ATOM 748 O O . GLY A 1 100 ? 10.530 -4.363 -7.418 1.00 94.62 100 GLY A O 1
ATOM 749 N N . THR A 1 101 ? 9.623 -5.610 -5.785 1.00 95.25 101 THR A N 1
ATOM 750 C CA . THR A 1 101 ? 10.382 -6.822 -6.109 1.00 95.25 101 THR A CA 1
ATOM 751 C C . THR A 1 101 ? 9.875 -7.475 -7.395 1.00 95.25 101 THR A C 1
ATOM 753 O O . THR A 1 101 ? 8.798 -7.157 -7.906 1.00 95.25 101 THR A O 1
ATOM 756 N N . LYS A 1 102 ? 10.619 -8.466 -7.898 1.00 94.44 102 LYS A N 1
ATOM 757 C CA . LYS A 1 102 ? 10.174 -9.301 -9.022 1.00 94.44 102 LYS A CA 1
ATOM 758 C C . LYS A 1 102 ? 8.788 -9.916 -8.777 1.00 94.44 102 LYS A C 1
ATOM 760 O O . LYS A 1 102 ? 7.942 -9.839 -9.660 1.00 94.44 102 LYS A O 1
ATOM 765 N N . ARG A 1 103 ? 8.521 -10.407 -7.557 1.00 94.38 103 ARG A N 1
ATOM 766 C CA . ARG A 1 103 ? 7.203 -10.936 -7.154 1.00 94.38 103 ARG A CA 1
ATOM 767 C C . ARG A 1 103 ? 6.098 -9.897 -7.344 1.00 94.38 103 ARG A C 1
ATOM 769 O O . ARG A 1 103 ? 5.018 -10.231 -7.816 1.00 94.38 103 ARG A O 1
ATOM 776 N N . PHE A 1 104 ? 6.354 -8.645 -6.971 1.00 95.38 104 PHE A N 1
ATOM 777 C CA . PHE A 1 104 ? 5.389 -7.566 -7.165 1.00 95.38 104 PHE A CA 1
ATOM 778 C C . PHE A 1 104 ? 5.136 -7.296 -8.650 1.00 95.38 104 PHE A C 1
ATOM 780 O O . PHE A 1 104 ? 3.981 -7.217 -9.057 1.00 95.38 104 PHE A O 1
ATOM 787 N N . HIS A 1 105 ? 6.190 -7.225 -9.466 1.00 95.31 105 HIS A N 1
ATOM 788 C CA . HIS A 1 105 ? 6.051 -7.036 -10.912 1.00 95.31 105 HIS A CA 1
ATOM 789 C C . HIS A 1 105 ? 5.270 -8.174 -11.586 1.00 95.31 105 HIS A C 1
ATOM 791 O O . HIS A 1 105 ? 4.386 -7.908 -12.396 1.00 95.31 105 HIS A O 1
ATOM 797 N N . GLU A 1 106 ? 5.536 -9.425 -11.211 1.00 95.12 106 GLU A N 1
ATOM 798 C CA . GLU A 1 106 ? 4.783 -10.592 -11.688 1.00 95.12 106 GLU A CA 1
ATOM 799 C C . GLU A 1 106 ? 3.312 -10.542 -11.254 1.00 95.12 106 GLU A C 1
ATOM 801 O O . GLU A 1 106 ? 2.428 -10.855 -12.046 1.00 95.12 106 GLU A O 1
ATOM 806 N N . PHE A 1 107 ? 3.030 -10.098 -10.025 1.00 96.00 107 PHE A N 1
ATOM 807 C CA . PHE A 1 107 ? 1.667 -10.004 -9.499 1.00 96.00 107 PHE A CA 1
ATOM 808 C C . PHE A 1 107 ? 0.809 -8.942 -10.196 1.00 96.00 107 PHE A C 1
ATOM 810 O O . PHE A 1 107 ? -0.400 -9.131 -10.355 1.00 96.00 107 PHE A O 1
ATOM 817 N N . ILE A 1 108 ? 1.399 -7.801 -10.564 1.00 95.56 108 ILE A N 1
ATOM 818 C CA . ILE A 1 108 ? 0.660 -6.709 -11.216 1.00 95.56 108 ILE A CA 1
ATOM 819 C C . ILE A 1 108 ? 0.517 -6.908 -12.726 1.00 95.56 108 ILE A C 1
ATOM 821 O O . ILE A 1 108 ? -0.332 -6.260 -13.338 1.00 95.56 108 ILE A O 1
ATOM 825 N N . ASN A 1 109 ? 1.342 -7.769 -13.327 1.00 94.88 109 ASN A N 1
ATOM 826 C CA . ASN A 1 109 ? 1.322 -8.020 -14.761 1.00 94.88 109 ASN A CA 1
ATOM 827 C C . ASN A 1 109 ? -0.055 -8.543 -15.201 1.00 94.88 109 ASN A C 1
ATOM 829 O O . ASN A 1 109 ? -0.532 -9.549 -14.681 1.00 94.88 109 ASN A O 1
ATOM 833 N N . ASP A 1 110 ? -0.703 -7.827 -16.124 1.00 93.88 110 ASP A N 1
ATOM 834 C CA . ASP A 1 110 ? -2.070 -8.087 -16.606 1.00 93.88 110 ASP A CA 1
ATOM 835 C C . ASP A 1 110 ? -3.140 -8.255 -15.512 1.00 93.88 110 ASP A C 1
ATOM 837 O O . ASP A 1 110 ? -4.220 -8.804 -15.746 1.00 93.88 110 ASP A O 1
ATOM 841 N N . ASN A 1 111 ? -2.888 -7.741 -14.306 1.00 96.19 111 ASN A N 1
ATOM 842 C CA . ASN A 1 111 ? -3.825 -7.868 -13.204 1.00 96.19 111 ASN A CA 1
ATOM 843 C C . ASN A 1 111 ? -4.901 -6.770 -13.285 1.00 96.19 111 ASN A C 1
ATOM 845 O O . ASN A 1 111 ? -4.605 -5.594 -13.038 1.00 96.19 111 ASN A O 1
ATOM 849 N N . PRO A 1 112 ? -6.179 -7.115 -13.550 1.00 95.00 112 PRO A N 1
ATOM 850 C CA . PRO A 1 112 ? -7.236 -6.128 -13.745 1.00 95.00 112 PRO A CA 1
ATOM 851 C C . PRO A 1 112 ? -7.576 -5.355 -12.468 1.00 95.00 112 PRO A C 1
ATOM 853 O O . PRO A 1 112 ? -8.336 -4.385 -12.538 1.00 95.00 112 PRO A O 1
ATOM 856 N N . MET A 1 113 ? -7.074 -5.771 -11.301 1.00 95.81 113 MET A N 1
ATOM 857 C CA . MET A 1 113 ? -7.196 -5.009 -10.062 1.00 95.81 113 MET A CA 1
ATOM 858 C C . MET A 1 113 ? -6.427 -3.685 -10.140 1.00 95.81 113 MET A C 1
ATOM 860 O O . MET A 1 113 ? -6.863 -2.710 -9.534 1.00 95.81 113 MET A O 1
ATOM 864 N N . PHE A 1 114 ? -5.334 -3.605 -10.902 1.00 96.19 114 PHE A N 1
ATOM 865 C CA . PHE A 1 114 ? -4.520 -2.396 -11.015 1.00 96.19 114 PHE A CA 1
ATOM 866 C C . PHE A 1 114 ? -4.989 -1.526 -12.182 1.00 96.19 114 PHE A C 1
ATOM 868 O O . PHE A 1 114 ? -5.216 -1.994 -13.296 1.00 96.19 114 PHE A O 1
ATOM 875 N N . ARG A 1 115 ? -5.129 -0.223 -11.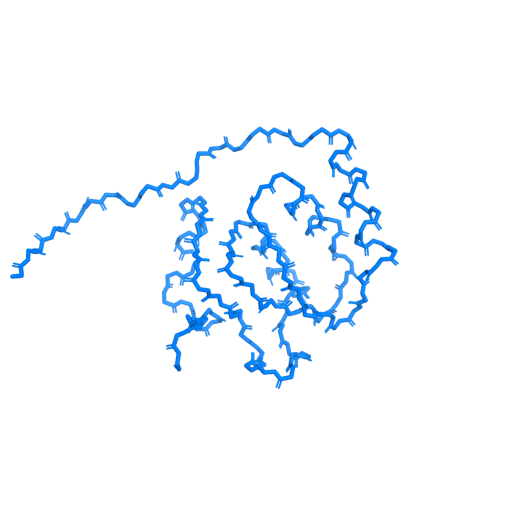930 1.00 91.44 115 ARG A N 1
ATOM 876 C CA . ARG A 1 115 ? -5.476 0.773 -12.945 1.00 91.44 115 ARG A CA 1
ATOM 877 C C . ARG A 1 115 ? -4.479 1.919 -12.889 1.00 91.44 115 ARG A C 1
ATOM 879 O O . ARG A 1 115 ? -4.344 2.573 -11.854 1.00 91.44 115 ARG A O 1
ATOM 886 N N . LYS A 1 116 ? -3.838 2.198 -14.027 1.00 78.56 116 LYS A N 1
ATOM 887 C CA . LYS A 1 116 ? -3.032 3.407 -14.190 1.00 78.56 116 LYS A CA 1
ATOM 888 C C . LYS A 1 116 ? -3.948 4.631 -14.126 1.00 78.56 116 LYS A C 1
ATOM 890 O O . LYS A 1 116 ? -4.869 4.739 -14.935 1.00 78.56 116 LYS A O 1
ATOM 895 N N . SER A 1 117 ? -3.710 5.545 -13.190 1.00 65.81 117 SER A N 1
ATOM 896 C CA . SER A 1 117 ? -4.418 6.827 -13.110 1.00 65.81 117 SER A CA 1
ATOM 897 C C . SER A 1 117 ? -3.856 7.801 -14.142 1.00 65.81 117 SER A C 1
ATOM 899 O O . SER A 1 117 ? -3.166 8.759 -13.817 1.00 65.81 117 SER A O 1
ATOM 901 N N . MET A 1 118 ? -4.112 7.529 -15.418 1.00 58.00 118 MET A N 1
ATOM 902 C CA . MET A 1 118 ? -3.910 8.485 -16.500 1.00 58.00 118 MET A CA 1
ATOM 903 C C . MET A 1 118 ? -5.110 8.387 -17.439 1.00 58.00 118 MET A C 1
ATOM 905 O O . MET A 1 118 ? -5.093 7.578 -18.359 1.00 58.00 118 MET A O 1
ATOM 909 N N . GLN A 1 119 ? -6.098 9.241 -17.143 1.00 43.09 119 GLN A N 1
ATOM 910 C CA . GLN A 1 119 ? -7.332 9.528 -17.891 1.00 43.09 119 GLN A CA 1
ATOM 911 C C . GLN A 1 119 ? -8.376 8.398 -17.970 1.00 43.09 119 GLN A C 1
ATOM 913 O O . GLN A 1 119 ? -8.067 7.248 -18.355 1.00 43.09 119 GLN A O 1
#